Protein AF-A0A850I5W0-F1 (afdb_monomer)

Structure (mmCIF, N/CA/C/O backbone):
data_AF-A0A850I5W0-F1
#
_entry.id   AF-A0A850I5W0-F1
#
loop_
_atom_site.group_PDB
_atom_site.id
_atom_site.type_symbol
_atom_site.label_atom_id
_atom_site.label_alt_id
_atom_site.label_comp_id
_atom_site.label_asym_id
_atom_site.label_entity_id
_atom_site.label_seq_id
_atom_site.pdbx_PDB_ins_code
_atom_site.Cartn_x
_atom_site.Cartn_y
_atom_site.Cartn_z
_atom_site.occupancy
_atom_site.B_iso_or_equiv
_atom_site.auth_seq_id
_atom_site.auth_comp_id
_atom_site.auth_asym_id
_atom_site.auth_atom_id
_atom_site.pdbx_PDB_model_num
ATOM 1 N N . MET A 1 1 ? -13.394 -3.119 32.779 1.00 49.91 1 MET A N 1
ATOM 2 C CA . MET A 1 1 ? -12.115 -2.368 32.833 1.00 49.91 1 MET A CA 1
ATOM 3 C C . MET A 1 1 ? -11.528 -2.089 31.434 1.00 49.91 1 MET A C 1
ATOM 5 O O . MET A 1 1 ? -10.340 -1.836 31.332 1.00 49.91 1 MET A O 1
ATOM 9 N N . TYR A 1 2 ? -12.349 -2.047 30.370 1.00 44.16 2 TYR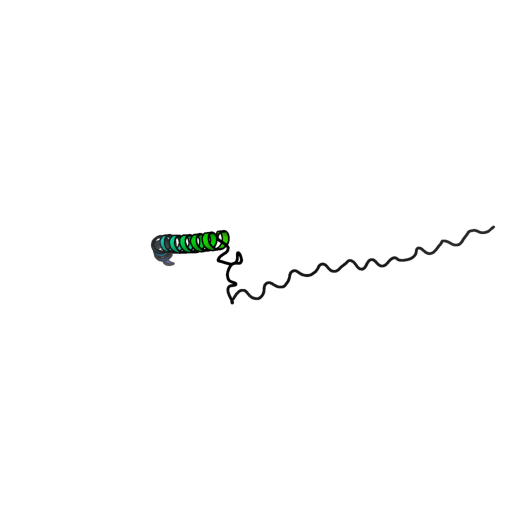 A N 1
ATOM 10 C CA . TYR A 1 2 ? -11.935 -1.615 29.018 1.00 44.16 2 TYR A CA 1
ATOM 11 C C . TYR A 1 2 ? -12.720 -0.382 28.519 1.00 44.16 2 TYR A C 1
ATOM 13 O O . TYR A 1 2 ? -12.153 0.435 27.801 1.00 44.16 2 TYR A O 1
ATOM 21 N N . ASP A 1 3 ? -13.946 -0.162 29.017 1.00 50.78 3 ASP A N 1
ATOM 22 C CA . ASP A 1 3 ? -14.753 1.048 28.754 1.00 50.78 3 ASP A CA 1
ATOM 23 C C . ASP A 1 3 ? -14.053 2.371 29.122 1.00 50.78 3 ASP A C 1
ATOM 25 O O . ASP A 1 3 ? -14.202 3.382 28.440 1.00 50.78 3 ASP A O 1
ATOM 29 N N . ALA A 1 4 ? -13.254 2.385 30.198 1.00 54.72 4 ALA A N 1
ATOM 30 C CA . ALA A 1 4 ? -12.637 3.611 30.718 1.00 54.72 4 ALA A CA 1
ATOM 31 C C . ALA A 1 4 ? -11.497 4.161 29.836 1.00 54.72 4 ALA A C 1
ATOM 33 O O . ALA A 1 4 ? -11.077 5.299 30.019 1.00 54.72 4 ALA A O 1
ATOM 34 N N . LEU A 1 5 ? -10.998 3.365 28.883 1.00 60.44 5 LEU A N 1
ATOM 35 C CA . LEU A 1 5 ? -9.882 3.731 28.004 1.00 60.44 5 LEU A CA 1
ATOM 36 C C . LEU A 1 5 ? -10.342 4.330 26.666 1.00 60.44 5 LEU A C 1
ATOM 38 O O . LEU A 1 5 ? -9.507 4.638 25.821 1.00 60.44 5 LEU A O 1
ATOM 42 N N . GLY A 1 6 ? -11.656 4.466 26.436 1.00 61.75 6 GLY A N 1
ATOM 43 C CA . GLY A 1 6 ? -12.183 4.947 25.152 1.00 61.75 6 GLY A CA 1
ATOM 44 C C . GLY A 1 6 ? -11.874 4.010 23.978 1.00 61.75 6 GLY A C 1
ATOM 45 O O . GLY A 1 6 ? -12.010 4.409 22.819 1.00 61.75 6 GLY A O 1
ATOM 46 N N . LEU A 1 7 ? -11.476 2.768 24.274 1.00 70.06 7 LEU A N 1
ATOM 47 C CA . LEU A 1 7 ? -11.051 1.783 23.286 1.00 70.06 7 LEU A CA 1
ATOM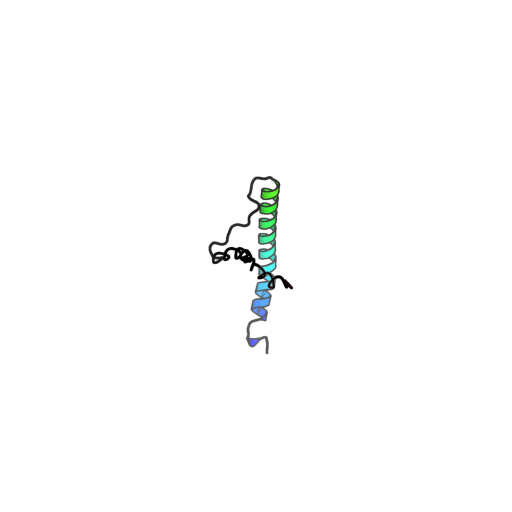 48 C C . LEU A 1 7 ? -12.186 1.446 22.318 1.00 70.06 7 LEU A C 1
ATOM 50 O O . LEU A 1 7 ? -11.933 1.279 21.135 1.00 70.06 7 LEU A O 1
ATOM 54 N N . ASP A 1 8 ? -13.437 1.427 22.781 1.00 73.88 8 ASP A N 1
ATOM 55 C CA . ASP A 1 8 ? -14.593 1.160 21.920 1.00 73.88 8 ASP A CA 1
ATOM 56 C C . ASP A 1 8 ? -14.842 2.273 20.901 1.00 73.88 8 ASP A C 1
ATOM 58 O O . ASP A 1 8 ? -15.177 1.993 19.752 1.00 73.88 8 ASP A O 1
ATOM 62 N N . LYS A 1 9 ? -14.601 3.539 21.272 1.00 72.69 9 LYS A N 1
ATOM 63 C CA . LYS A 1 9 ? -14.676 4.665 20.326 1.00 72.69 9 LYS A CA 1
ATOM 64 C C . LYS A 1 9 ? -13.538 4.607 19.317 1.00 72.69 9 LYS A C 1
ATOM 66 O O . LYS A 1 9 ? -13.775 4.792 18.128 1.00 72.69 9 LYS A O 1
ATOM 71 N N . PHE A 1 10 ? -12.326 4.308 19.778 1.00 74.88 10 PHE A N 1
ATOM 72 C CA . PHE A 1 10 ? -11.177 4.100 18.901 1.00 74.88 10 PHE A CA 1
ATOM 73 C C . PHE A 1 10 ? -11.428 2.945 17.921 1.00 74.88 10 PHE A C 1
ATOM 75 O O . PHE A 1 10 ? -11.296 3.122 16.716 1.00 74.88 10 PHE A O 1
ATOM 82 N N . MET A 1 11 ? -11.895 1.797 18.412 1.00 77.19 11 MET A N 1
ATOM 83 C CA . MET A 1 11 ? -12.236 0.635 17.591 1.00 77.19 11 MET A CA 1
ATOM 84 C C . MET A 1 11 ? -13.384 0.928 16.622 1.00 77.19 11 MET A C 1
ATOM 86 O O . MET A 1 11 ? -13.360 0.432 15.498 1.00 77.19 11 MET A O 1
ATOM 90 N N . ALA A 1 12 ? -14.370 1.739 17.014 1.00 76.38 12 ALA A N 1
ATOM 91 C CA . ALA A 1 12 ? -15.446 2.174 16.127 1.00 76.38 12 ALA A CA 1
ATOM 92 C C . ALA A 1 12 ? -14.926 3.065 14.989 1.00 76.38 12 ALA A C 1
ATOM 94 O O . ALA A 1 12 ? -15.265 2.822 13.833 1.00 76.38 12 ALA A O 1
ATOM 95 N N . ILE A 1 13 ? -14.054 4.032 15.295 1.00 76.62 13 ILE A N 1
ATOM 96 C CA . ILE A 1 13 ? -13.403 4.886 14.289 1.00 76.62 13 ILE A CA 1
ATOM 97 C C . ILE A 1 13 ? -12.534 4.035 13.364 1.00 76.62 13 ILE A C 1
ATOM 99 O O . ILE A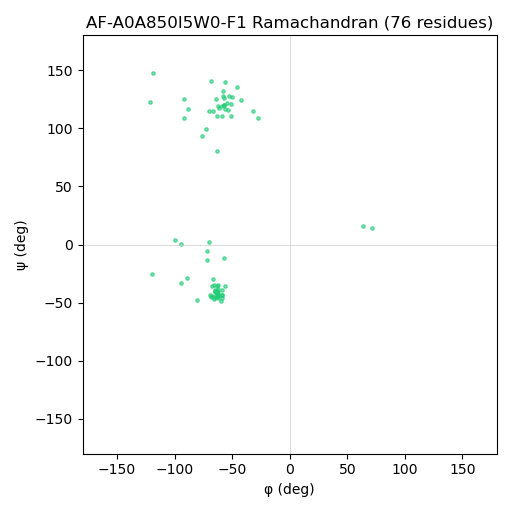 1 13 ? -12.646 4.144 12.147 1.00 76.62 13 ILE A O 1
ATOM 103 N N . CYS A 1 14 ? -11.725 3.127 13.917 1.00 75.50 14 CYS A N 1
ATOM 104 C CA . CYS A 1 14 ? -10.912 2.228 13.111 1.00 75.50 14 CYS A CA 1
ATOM 105 C C . CYS A 1 14 ? -11.777 1.369 12.183 1.00 75.50 14 CYS A C 1
ATOM 107 O O . CYS A 1 14 ? -11.467 1.243 11.009 1.00 75.50 14 CYS A O 1
ATOM 109 N N . ARG A 1 15 ? -12.893 0.811 12.659 1.00 76.75 15 ARG A N 1
ATOM 110 C CA . ARG A 1 15 ? -13.788 0.009 11.809 1.00 76.75 15 ARG A CA 1
ATOM 111 C C . ARG A 1 15 ? -14.482 0.820 10.717 1.00 76.75 15 ARG A C 1
ATOM 113 O O . ARG A 1 15 ? -14.788 0.242 9.682 1.00 76.75 15 ARG A O 1
ATOM 120 N N . ALA A 1 16 ? -14.745 2.103 10.944 1.00 80.25 16 ALA A N 1
ATOM 121 C CA . ALA A 1 16 ? -15.390 2.965 9.959 1.00 80.25 16 ALA A CA 1
ATOM 122 C C . ALA A 1 16 ? -14.399 3.474 8.899 1.00 80.25 16 ALA A C 1
ATOM 124 O O . ALA A 1 16 ? -14.666 3.371 7.706 1.00 80.25 16 ALA A O 1
ATOM 125 N N . GLU A 1 17 ? -13.244 3.979 9.332 1.00 78.69 17 GLU A N 1
ATOM 126 C CA . GLU A 1 17 ? -12.318 4.730 8.475 1.00 78.69 17 GLU A CA 1
ATOM 127 C C . GLU A 1 17 ? -11.220 3.853 7.857 1.00 78.69 17 GLU A C 1
ATOM 129 O O . GLU A 1 17 ? -10.791 4.084 6.726 1.00 78.69 17 GLU A O 1
ATOM 134 N N . VAL A 1 18 ? -10.755 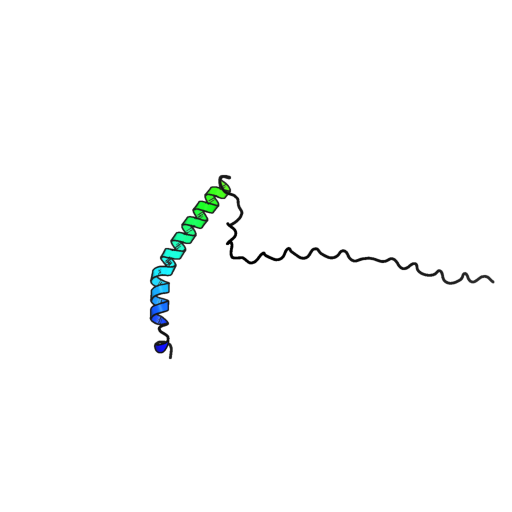2.817 8.569 1.00 82.81 18 VAL A N 1
ATOM 135 C CA . VAL A 1 18 ? -9.646 1.971 8.089 1.00 82.81 18 VAL A CA 1
ATOM 136 C C . VAL A 1 18 ? -10.004 1.211 6.812 1.00 82.81 18 VAL A C 1
ATOM 138 O O . VAL A 1 18 ? -9.146 1.171 5.933 1.00 82.81 18 VAL A O 1
ATOM 141 N N . PRO A 1 19 ? -11.213 0.640 6.631 1.00 87.44 19 PRO A N 1
ATOM 142 C CA . PRO A 1 19 ? -11.549 -0.036 5.379 1.00 87.44 19 PRO A CA 1
ATOM 143 C C . PRO A 1 19 ? -11.437 0.890 4.161 1.00 87.44 19 PRO A C 1
ATOM 145 O O . PRO A 1 19 ? -10.774 0.539 3.190 1.00 87.44 19 PRO A O 1
ATOM 148 N N . ALA A 1 20 ? -11.984 2.106 4.251 1.00 83.12 20 ALA A N 1
ATOM 149 C CA . ALA A 1 20 ? -11.917 3.086 3.167 1.00 83.12 20 ALA A CA 1
ATOM 150 C C . ALA A 1 20 ? -10.474 3.541 2.885 1.00 83.12 20 ALA A C 1
ATOM 152 O O . ALA A 1 20 ? -10.068 3.674 1.729 1.00 83.12 20 ALA A O 1
ATOM 153 N N . ALA A 1 21 ? -9.670 3.732 3.936 1.00 80.88 21 ALA A N 1
ATOM 154 C CA . ALA A 1 21 ? -8.255 4.056 3.791 1.00 80.88 21 ALA A CA 1
ATOM 155 C C . ALA A 1 21 ? -7.465 2.911 3.130 1.00 80.88 21 ALA A C 1
ATOM 157 O O . ALA A 1 21 ? -6.625 3.160 2.264 1.00 80.88 21 ALA A O 1
ATOM 158 N N . LEU A 1 22 ? -7.747 1.655 3.495 1.00 87.88 22 LEU A N 1
ATOM 159 C CA . LEU A 1 22 ? -7.123 0.478 2.889 1.00 87.88 22 LEU A CA 1
ATOM 160 C C . LEU A 1 22 ? -7.493 0.329 1.411 1.00 87.88 22 LEU A C 1
ATOM 162 O O . LEU A 1 22 ? -6.620 0.006 0.606 1.00 87.88 22 LEU A O 1
ATOM 166 N N . ASP A 1 23 ? -8.741 0.612 1.040 1.00 90.56 23 ASP A N 1
ATOM 167 C CA . ASP A 1 23 ? -9.176 0.590 -0.358 1.00 90.56 23 ASP A CA 1
ATOM 168 C C . ASP A 1 23 ? -8.439 1.646 -1.196 1.00 90.56 23 ASP A C 1
ATOM 170 O O . ASP A 1 23 ? -7.945 1.350 -2.289 1.00 90.56 23 ASP A O 1
ATOM 174 N N . LEU A 1 24 ? -8.265 2.863 -0.667 1.00 86.25 24 LEU A N 1
ATOM 175 C CA . LEU A 1 24 ? -7.466 3.900 -1.328 1.00 86.25 24 LEU A CA 1
ATOM 176 C C . LEU A 1 24 ? -5.998 3.486 -1.486 1.00 86.25 24 LEU A C 1
ATOM 178 O O . LEU A 1 24 ? -5.429 3.626 -2.566 1.00 86.25 24 LEU A O 1
ATOM 182 N N . VAL A 1 25 ? -5.379 2.917 -0.453 1.00 87.06 25 VAL A N 1
ATOM 183 C CA . VAL A 1 25 ? -3.993 2.432 -0.555 1.00 87.06 25 VAL A CA 1
ATOM 184 C C . VAL A 1 25 ? -3.878 1.305 -1.584 1.00 87.06 25 VAL A C 1
ATOM 186 O O . VAL A 1 25 ? -2.954 1.304 -2.394 1.00 87.06 25 VAL A O 1
ATOM 189 N N . ASN A 1 26 ? -4.830 0.372 -1.608 1.00 90.94 26 ASN A N 1
ATOM 190 C CA . ASN A 1 26 ? -4.847 -0.730 -2.568 1.00 90.94 26 ASN A CA 1
ATOM 191 C C . ASN A 1 26 ? -4.964 -0.221 -4.013 1.00 90.94 26 ASN A C 1
ATOM 193 O O . ASN A 1 26 ? -4.212 -0.653 -4.888 1.00 90.94 26 ASN A O 1
ATOM 197 N N . THR A 1 27 ? -5.852 0.745 -4.265 1.00 89.62 27 THR A N 1
ATOM 198 C CA . THR A 1 27 ? -5.991 1.343 -5.603 1.00 89.62 27 THR A CA 1
ATOM 199 C C . THR A 1 27 ? -4.715 2.056 -6.051 1.00 89.62 27 THR A C 1
ATOM 201 O O . THR A 1 27 ? -4.284 1.858 -7.187 1.00 89.62 27 THR A O 1
ATOM 204 N N . LEU A 1 28 ? -4.059 2.806 -5.161 1.00 86.38 28 LEU A N 1
ATOM 205 C CA . LEU A 1 28 ? -2.788 3.471 -5.458 1.00 86.38 28 LEU A CA 1
ATOM 206 C C . LEU A 1 28 ? -1.658 2.474 -5.741 1.00 86.38 28 LEU A C 1
ATOM 208 O O . LEU A 1 28 ? -0.926 2.636 -6.717 1.00 86.38 28 LEU A O 1
ATOM 212 N N . LEU A 1 29 ? -1.530 1.423 -4.926 1.00 86.75 29 LEU A N 1
ATOM 213 C CA . LEU A 1 29 ? -0.516 0.386 -5.127 1.00 86.75 29 LEU A CA 1
ATOM 214 C C . LEU A 1 29 ? -0.731 -0.370 -6.437 1.00 86.75 29 LEU A C 1
ATOM 216 O O . LEU A 1 29 ? 0.236 -0.638 -7.146 1.00 86.75 29 LEU A O 1
ATOM 220 N N . ARG A 1 30 ? -1.984 -0.678 -6.786 1.00 89.12 30 ARG A N 1
ATOM 221 C CA . ARG A 1 30 ? -2.309 -1.329 -8.059 1.00 89.12 30 ARG A CA 1
ATOM 222 C C . ARG A 1 30 ? -1.990 -0.424 -9.248 1.00 89.12 30 ARG A C 1
ATOM 224 O O . ARG A 1 30 ? -1.300 -0.869 -10.154 1.00 89.12 30 ARG A O 1
ATOM 231 N N . ALA A 1 31 ? -2.395 0.846 -9.210 1.00 86.12 31 ALA A N 1
ATOM 232 C CA . ALA A 1 31 ? -2.073 1.802 -10.270 1.00 86.12 31 ALA A CA 1
ATOM 233 C C . ALA A 1 31 ? -0.555 1.970 -10.459 1.00 86.12 31 ALA A C 1
ATOM 235 O O . ALA A 1 31 ? -0.067 2.055 -11.586 1.00 86.12 31 ALA A O 1
ATOM 236 N N . HIS A 1 32 ? 0.207 1.980 -9.362 1.00 85.31 32 HIS A N 1
ATOM 237 C CA . HIS A 1 32 ? 1.663 2.014 -9.433 1.00 85.31 32 HIS A CA 1
ATOM 238 C C . HIS A 1 32 ? 2.242 0.720 -10.017 1.00 85.31 32 HIS A C 1
ATOM 240 O O . HIS A 1 32 ? 3.103 0.787 -10.890 1.00 85.31 32 HIS A O 1
ATOM 246 N N . ALA A 1 33 ? 1.748 -0.447 -9.596 1.00 85.06 33 ALA A N 1
ATOM 247 C CA . ALA A 1 33 ? 2.168 -1.729 -10.155 1.00 85.06 33 ALA A CA 1
ATOM 248 C C . ALA A 1 33 ? 1.909 -1.800 -11.668 1.00 85.06 33 ALA A C 1
ATOM 250 O O . ALA A 1 33 ? 2.801 -2.192 -12.418 1.00 85.06 33 ALA A O 1
ATOM 251 N N . ASP A 1 34 ? 0.743 -1.342 -12.128 1.00 88.50 34 ASP A N 1
ATOM 252 C CA . ASP A 1 34 ? 0.406 -1.282 -13.552 1.00 88.50 34 ASP A CA 1
ATOM 253 C C . ASP A 1 34 ? 1.363 -0.349 -14.315 1.00 88.50 34 ASP A C 1
ATOM 255 O O . ASP A 1 34 ? 1.850 -0.695 -15.393 1.00 88.50 34 ASP A O 1
ATOM 259 N N . ALA A 1 35 ? 1.714 0.804 -13.734 1.00 84.62 35 ALA A N 1
ATOM 260 C CA . ALA A 1 35 ? 2.685 1.730 -14.320 1.00 84.62 35 ALA A CA 1
ATOM 261 C C . ALA A 1 35 ? 4.109 1.144 -14.392 1.00 84.62 35 ALA A C 1
ATOM 263 O O . ALA A 1 35 ? 4.838 1.421 -15.348 1.00 84.62 35 ALA A O 1
ATOM 264 N N . VAL A 1 36 ? 4.505 0.326 -13.412 1.00 85.69 36 VAL A N 1
ATOM 265 C CA . VAL A 1 36 ? 5.786 -0.398 -13.415 1.00 85.69 36 VAL A CA 1
ATOM 266 C C . VAL A 1 36 ? 5.796 -1.474 -14.499 1.00 85.69 36 VAL A C 1
ATOM 268 O O . VAL A 1 36 ? 6.755 -1.560 -15.264 1.00 85.69 36 VAL A O 1
ATOM 271 N N . VAL A 1 37 ? 4.722 -2.261 -14.619 1.00 86.88 37 VAL A N 1
ATOM 272 C CA . VAL A 1 37 ? 4.584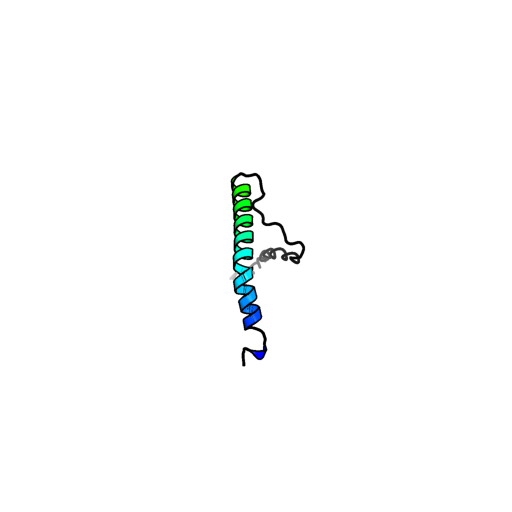 -3.293 -15.664 1.00 86.88 37 VAL A CA 1
ATOM 273 C C . VAL A 1 37 ? 4.597 -2.671 -17.061 1.00 86.88 37 VAL A C 1
ATOM 275 O O . VAL A 1 37 ? 5.214 -3.217 -17.973 1.00 86.88 37 VAL A O 1
ATOM 278 N N . ALA A 1 38 ? 3.977 -1.501 -17.227 1.00 89.06 38 ALA A N 1
ATOM 279 C CA . ALA A 1 38 ? 4.005 -0.739 -18.472 1.00 89.06 38 ALA A CA 1
ATOM 280 C C . ALA A 1 38 ? 5.371 -0.088 -18.775 1.00 89.06 38 ALA A C 1
ATOM 282 O O . ALA A 1 38 ? 5.539 0.507 -19.839 1.00 89.06 38 ALA A O 1
ATOM 283 N N . GLY A 1 39 ? 6.341 -0.164 -17.855 1.00 83.06 39 GLY A N 1
ATOM 284 C CA . GLY A 1 39 ? 7.662 0.451 -17.999 1.00 83.06 39 GLY A CA 1
ATOM 285 C C . GLY A 1 39 ? 7.663 1.979 -17.885 1.00 83.06 39 GLY A C 1
ATOM 286 O O . GLY A 1 39 ? 8.642 2.618 -18.261 1.00 83.06 39 GLY A O 1
ATOM 287 N N . VAL A 1 40 ? 6.575 2.573 -17.383 1.00 83.38 40 VAL A N 1
ATOM 288 C CA . VAL A 1 40 ? 6.407 4.029 -17.230 1.00 83.38 40 VAL A CA 1
ATOM 289 C C . VAL A 1 40 ? 6.931 4.511 -15.874 1.00 83.38 40 VAL A C 1
ATOM 291 O O . VAL A 1 40 ? 7.392 5.646 -15.760 1.00 83.38 40 VAL A O 1
ATOM 294 N N . ALA A 1 41 ? 6.892 3.655 -14.849 1.00 74.81 41 ALA A N 1
ATOM 295 C CA . ALA A 1 41 ? 7.366 3.961 -13.501 1.00 74.81 41 ALA A CA 1
ATOM 296 C C . ALA A 1 41 ? 8.516 3.030 -13.068 1.00 74.81 41 ALA A C 1
ATOM 298 O O . ALA A 1 41 ? 8.546 1.860 -13.457 1.00 74.81 41 ALA A O 1
ATOM 299 N N . PRO A 1 42 ? 9.464 3.514 -12.242 1.00 72.12 42 PRO A N 1
AT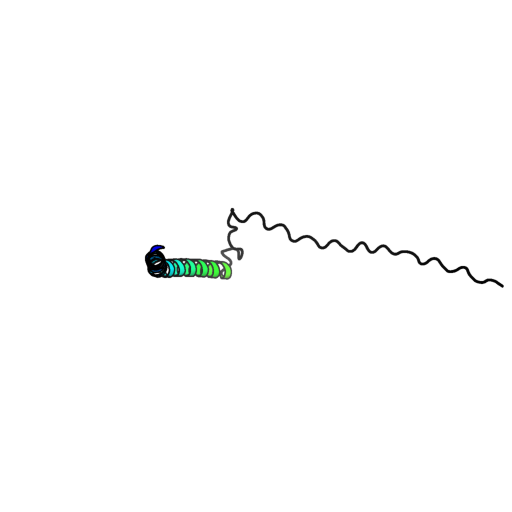OM 300 C CA . PRO A 1 42 ? 10.508 2.669 -11.677 1.00 72.12 42 PRO A CA 1
ATOM 301 C C . PRO A 1 42 ? 9.912 1.678 -10.671 1.00 72.12 42 PRO A C 1
ATOM 303 O O . PRO A 1 42 ? 9.066 2.044 -9.861 1.00 72.12 42 PRO A O 1
ATOM 306 N N . ALA A 1 43 ? 10.408 0.439 -10.666 1.00 75.50 43 ALA A N 1
ATOM 307 C CA . ALA A 1 43 ? 9.971 -0.616 -9.742 1.00 75.50 43 ALA A CA 1
ATOM 308 C C . ALA A 1 43 ? 10.395 -0.392 -8.274 1.00 75.50 43 ALA A C 1
ATOM 310 O O . ALA A 1 43 ? 10.176 -1.244 -7.414 1.00 75.50 43 ALA A O 1
ATOM 311 N N . THR A 1 44 ? 11.053 0.728 -7.980 1.00 72.06 44 THR A N 1
ATOM 312 C CA . THR A 1 44 ? 11.497 1.090 -6.637 1.00 72.06 44 THR A CA 1
ATOM 313 C C . THR A 1 44 ? 10.429 1.921 -5.948 1.00 72.06 44 THR A C 1
ATOM 315 O O . THR A 1 44 ? 10.052 2.979 -6.453 1.00 72.06 44 THR A O 1
ATOM 318 N N . LEU A 1 45 ? 9.998 1.481 -4.765 1.00 61.53 45 LEU A N 1
ATOM 319 C CA . LEU A 1 45 ? 9.134 2.282 -3.904 1.00 61.53 45 LEU A CA 1
ATOM 320 C C . LEU A 1 45 ? 9.801 3.639 -3.610 1.00 61.53 45 LEU A C 1
ATOM 322 O O . LEU A 1 45 ? 11.020 3.673 -3.395 1.00 61.53 45 LEU A O 1
ATOM 326 N N . PRO A 1 46 ? 9.039 4.749 -3.593 1.00 64.50 46 PRO A N 1
ATOM 327 C CA . PRO A 1 46 ? 9.583 6.043 -3.216 1.00 64.50 46 PRO A CA 1
ATOM 328 C C . PRO A 1 46 ? 10.185 5.928 -1.816 1.00 64.50 46 PRO A C 1
ATOM 330 O O . PRO A 1 46 ? 9.530 5.460 -0.881 1.00 64.50 46 PRO A O 1
ATOM 333 N N . ARG A 1 47 ? 11.458 6.314 -1.681 1.00 60.38 47 ARG A N 1
ATOM 334 C CA . ARG A 1 47 ? 12.109 6.393 -0.374 1.00 60.38 47 ARG A CA 1
ATOM 335 C C . ARG A 1 47 ? 11.305 7.378 0.467 1.00 60.38 47 ARG A C 1
ATOM 337 O O . ARG A 1 47 ? 11.173 8.534 0.086 1.00 60.38 47 ARG A O 1
ATOM 344 N N . SER A 1 48 ? 10.752 6.926 1.589 1.00 60.75 48 SER A N 1
ATOM 345 C CA . SER A 1 48 ? 10.304 7.858 2.617 1.00 60.75 48 SER A CA 1
ATOM 346 C C . SER A 1 48 ? 11.549 8.596 3.099 1.00 60.75 48 SER A C 1
ATOM 348 O O . SER A 1 48 ? 12.472 7.946 3.588 1.00 60.75 48 SER A O 1
ATOM 350 N N . ASP A 1 49 ? 11.588 9.920 2.947 1.00 58.31 49 ASP A N 1
ATOM 351 C CA . ASP A 1 49 ? 12.736 10.758 3.335 1.00 58.31 49 ASP A CA 1
ATOM 352 C C . ASP A 1 49 ? 13.116 10.623 4.828 1.00 58.31 49 ASP A C 1
ATOM 354 O O . ASP A 1 49 ? 14.197 11.039 5.232 1.00 58.31 49 ASP A O 1
ATOM 358 N N . ASP A 1 50 ? 12.260 9.982 5.632 1.00 53.44 50 ASP A N 1
ATOM 359 C CA . ASP A 1 50 ? 12.438 9.726 7.065 1.00 53.44 50 ASP A CA 1
ATOM 360 C C . ASP A 1 50 ? 12.930 8.301 7.403 1.00 53.44 50 ASP A C 1
ATOM 362 O O . ASP A 1 50 ? 13.073 7.932 8.571 1.00 53.44 50 ASP A O 1
ATOM 366 N N . GLN A 1 51 ? 13.219 7.458 6.402 1.00 54.69 51 GLN A N 1
ATOM 367 C CA . GLN A 1 51 ? 14.023 6.264 6.661 1.00 54.69 51 GLN A CA 1
ATOM 368 C C . GLN A 1 51 ? 15.475 6.703 6.806 1.00 54.69 51 GLN A C 1
ATOM 370 O O . GLN A 1 51 ? 16.206 6.813 5.819 1.00 54.69 51 GLN A O 1
ATOM 375 N N . ALA A 1 52 ? 15.873 6.946 8.060 1.00 53.62 52 ALA A N 1
ATOM 376 C CA . ALA A 1 52 ? 17.262 6.953 8.495 1.00 53.62 52 ALA A CA 1
A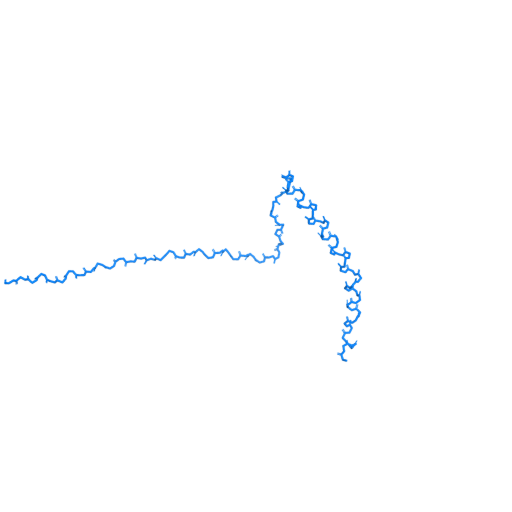TOM 377 C C . ALA A 1 52 ? 18.033 5.932 7.658 1.00 53.62 52 ALA A C 1
ATOM 379 O O . ALA A 1 52 ? 17.696 4.747 7.692 1.00 53.62 52 ALA A O 1
ATOM 380 N N . GLN A 1 53 ? 18.973 6.441 6.853 1.00 57.56 53 GLN A N 1
ATOM 381 C CA . GLN A 1 53 ? 19.800 5.697 5.907 1.00 57.56 53 GLN A CA 1
ATOM 382 C C . GLN A 1 53 ? 19.970 4.259 6.387 1.00 57.56 53 GLN A C 1
ATOM 384 O O . GLN A 1 53 ? 20.627 4.028 7.407 1.00 57.56 53 GLN A O 1
ATOM 389 N N . ALA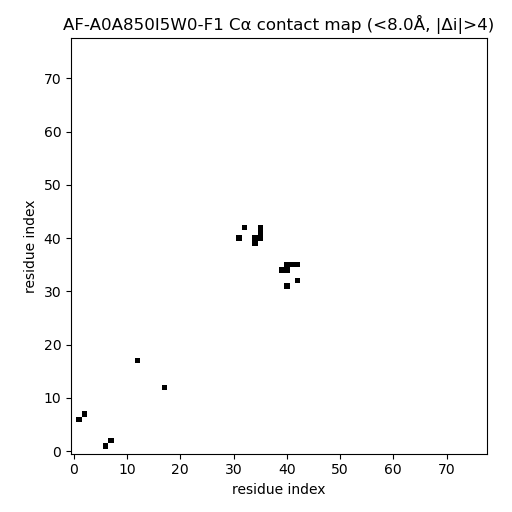 A 1 54 ? 19.339 3.303 5.697 1.00 56.38 54 ALA A N 1
ATOM 390 C CA . ALA A 1 54 ? 19.641 1.901 5.918 1.00 56.38 54 ALA A CA 1
ATOM 391 C C . ALA A 1 54 ? 21.165 1.788 5.818 1.00 56.38 54 ALA A C 1
ATOM 393 O O . ALA A 1 54 ? 21.723 2.061 4.753 1.00 56.38 54 ALA A O 1
ATOM 394 N N . ARG A 1 55 ? 21.835 1.529 6.954 1.00 57.38 55 ARG A N 1
ATOM 395 C CA . ARG A 1 55 ? 23.291 1.372 6.994 1.00 57.38 55 ARG A CA 1
ATOM 396 C C . ARG A 1 55 ? 23.636 0.378 5.898 1.00 57.38 55 ARG A C 1
ATOM 398 O O . ARG A 1 55 ? 23.016 -0.685 5.840 1.00 57.38 55 ARG A O 1
ATOM 405 N N . GLU A 1 56 ? 24.559 0.760 5.019 1.00 62.12 56 GLU A N 1
ATOM 406 C CA . GLU A 1 56 ? 25.042 -0.121 3.961 1.00 62.12 56 GLU A CA 1
ATOM 407 C C . GLU A 1 56 ? 25.333 -1.505 4.562 1.00 62.12 56 GLU A C 1
ATOM 409 O O . GLU A 1 56 ? 25.882 -1.576 5.671 1.00 62.12 56 GLU A O 1
ATOM 414 N N . PRO A 1 57 ? 24.921 -2.604 3.903 1.00 61.16 57 PRO A N 1
ATOM 415 C CA . PRO A 1 57 ? 25.246 -3.934 4.390 1.00 61.16 57 PRO A CA 1
ATOM 416 C C . PRO A 1 57 ? 26.764 -4.008 4.552 1.00 61.16 57 PRO A C 1
ATOM 418 O O . PRO A 1 57 ? 27.498 -3.744 3.600 1.00 61.16 57 PRO A O 1
ATOM 421 N N . ALA A 1 58 ? 27.219 -4.298 5.775 1.00 66.81 58 ALA A N 1
ATOM 422 C CA . ALA A 1 58 ? 28.637 -4.386 6.087 1.00 66.81 58 ALA A CA 1
ATOM 423 C C . ALA A 1 58 ? 29.298 -5.322 5.073 1.00 66.81 58 ALA A C 1
ATOM 425 O O . ALA A 1 58 ? 28.886 -6.478 4.935 1.00 66.81 58 ALA A O 1
ATOM 426 N N . GLN A 1 59 ? 30.279 -4.804 4.330 1.00 70.62 59 GLN A N 1
ATOM 427 C CA . GLN A 1 59 ? 31.056 -5.637 3.426 1.00 70.62 59 GLN A CA 1
ATOM 428 C C . GLN A 1 59 ? 31.697 -6.753 4.261 1.00 70.62 59 GLN A C 1
ATOM 430 O O . GLN A 1 59 ? 32.239 -6.461 5.331 1.00 70.62 59 GLN A O 1
ATOM 435 N N . PRO A 1 60 ? 31.603 -8.023 3.835 1.00 68.62 60 PRO A N 1
ATOM 436 C CA . PRO A 1 60 ? 32.287 -9.094 4.537 1.00 68.62 60 PRO A CA 1
ATOM 437 C C . PRO A 1 60 ? 33.790 -8.806 4.489 1.00 68.62 60 PRO A C 1
ATOM 439 O O . PRO A 1 60 ? 34.364 -8.730 3.405 1.00 68.62 60 PRO A O 1
ATOM 442 N N . GLU A 1 61 ? 34.417 -8.615 5.654 1.00 70.31 61 GLU A N 1
ATOM 443 C CA . GLU A 1 61 ? 35.876 -8.548 5.746 1.00 70.31 61 GLU A CA 1
ATOM 444 C C . GLU A 1 61 ? 36.443 -9.846 5.166 1.00 70.31 61 GLU A C 1
ATOM 446 O O . GLU A 1 61 ? 36.123 -10.945 5.631 1.00 70.31 61 GLU A O 1
ATOM 451 N N . GLU A 1 62 ? 37.255 -9.732 4.115 1.00 70.69 62 GLU A N 1
ATOM 452 C CA . GLU A 1 62 ? 37.960 -10.882 3.565 1.00 70.69 62 GLU A CA 1
ATOM 453 C C . GLU A 1 62 ? 38.828 -11.491 4.676 1.00 70.69 62 GLU A C 1
ATOM 455 O O . GLU A 1 62 ? 39.609 -10.772 5.310 1.00 70.69 62 GLU A O 1
ATOM 460 N N . PRO A 1 63 ? 38.730 -12.804 4.953 1.00 74.12 63 PRO A N 1
ATOM 461 C CA . PRO A 1 63 ? 39.569 -13.413 5.966 1.00 74.12 63 PRO A CA 1
ATOM 462 C C . PRO A 1 63 ? 41.026 -13.292 5.515 1.00 74.12 63 PRO A C 1
ATOM 464 O O . PRO A 1 63 ? 41.444 -13.945 4.558 1.00 74.12 63 PRO A O 1
ATOM 467 N N . HIS A 1 64 ? 41.801 -12.451 6.207 1.00 68.75 64 HIS A N 1
ATOM 468 C CA . HIS A 1 64 ? 43.238 -12.279 6.000 1.00 68.75 64 HIS A CA 1
ATOM 469 C C . HIS A 1 64 ? 43.980 -13.583 6.312 1.00 68.75 64 HIS A C 1
ATOM 471 O O . HIS A 1 64 ? 44.542 -13.786 7.391 1.00 68.75 64 HIS A O 1
ATOM 477 N N . PHE A 1 65 ? 43.974 -14.501 5.353 1.00 72.19 65 PHE A N 1
ATOM 478 C CA . PHE A 1 65 ? 44.637 -15.783 5.473 1.00 72.19 65 PHE A CA 1
ATOM 479 C C . PHE A 1 65 ? 46.151 -15.575 5.389 1.00 72.19 65 PHE A C 1
ATOM 481 O O . PHE A 1 65 ? 46.725 -15.412 4.314 1.00 72.19 65 PHE A O 1
ATOM 488 N N . THR A 1 66 ? 46.821 -15.559 6.541 1.00 70.75 66 THR A N 1
ATOM 489 C CA . THR A 1 66 ? 48.283 -15.467 6.607 1.00 70.75 66 THR A CA 1
ATOM 490 C C . THR A 1 66 ? 48.883 -16.869 6.649 1.00 70.75 66 THR A C 1
ATOM 492 O O . THR A 1 66 ? 48.788 -17.570 7.659 1.00 70.75 66 THR A O 1
ATOM 495 N N . TYR A 1 67 ? 49.534 -17.294 5.563 1.00 67.25 67 TYR A N 1
ATOM 496 C CA . TYR A 1 67 ? 50.241 -18.574 5.536 1.00 67.25 67 TYR A CA 1
ATOM 497 C C . TYR A 1 67 ? 51.484 -18.504 6.434 1.00 67.25 67 TYR A C 1
ATOM 499 O O . TYR A 1 67 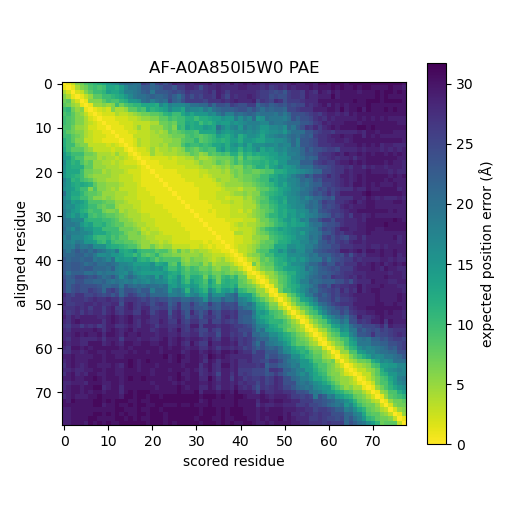? 52.422 -17.754 6.157 1.00 67.25 67 TYR A O 1
ATOM 507 N N . ARG A 1 68 ? 51.517 -19.294 7.514 1.00 66.31 68 ARG A N 1
ATOM 508 C CA . ARG A 1 68 ? 52.733 -19.473 8.319 1.00 66.31 68 ARG A CA 1
ATOM 509 C C . ARG A 1 68 ? 53.550 -20.630 7.740 1.00 66.31 68 ARG A C 1
ATOM 511 O O . ARG A 1 68 ? 53.074 -21.764 7.779 1.00 66.31 68 ARG A O 1
ATOM 518 N N . PRO A 1 69 ? 54.773 -20.395 7.235 1.00 71.62 69 PRO A N 1
ATOM 519 C CA . PRO A 1 69 ? 55.604 -21.481 6.741 1.00 71.62 69 PRO A CA 1
ATOM 520 C C . PRO A 1 69 ? 55.965 -22.427 7.891 1.00 71.62 69 PRO A C 1
ATOM 522 O O . PRO A 1 69 ? 56.509 -22.016 8.920 1.00 71.62 69 PRO A O 1
ATOM 525 N N . VAL A 1 70 ? 55.656 -23.711 7.711 1.00 69.69 70 VAL A N 1
ATOM 526 C CA . VAL A 1 70 ? 56.041 -24.771 8.644 1.00 69.69 70 VAL A CA 1
ATOM 527 C C . VAL A 1 70 ? 57.564 -24.890 8.602 1.00 69.69 70 VAL A C 1
ATOM 529 O O . VAL A 1 70 ? 58.144 -25.214 7.563 1.00 69.69 70 VAL A O 1
ATOM 532 N N . LYS A 1 71 ? 58.238 -24.586 9.718 1.00 66.81 71 LYS A N 1
ATOM 533 C CA . LYS A 1 71 ? 59.691 -24.761 9.845 1.00 66.81 71 LYS A CA 1
ATOM 534 C C . LYS A 1 71 ? 60.019 -26.227 9.557 1.00 66.81 71 LYS A C 1
ATOM 536 O O . LYS A 1 71 ? 59.526 -27.108 10.258 1.00 66.81 71 LYS A O 1
ATOM 541 N N . ARG A 1 72 ? 60.844 -26.488 8.537 1.00 63.06 72 ARG A N 1
ATOM 542 C CA . ARG A 1 72 ? 61.368 -27.832 8.269 1.00 63.06 72 ARG A CA 1
ATOM 543 C C . ARG A 1 72 ? 62.090 -28.315 9.528 1.00 63.06 72 ARG A C 1
ATOM 545 O O . ARG A 1 72 ? 63.063 -27.693 9.957 1.00 63.06 72 ARG A O 1
ATOM 552 N N . LEU A 1 73 ? 61.582 -29.388 10.134 1.00 57.19 73 LEU A N 1
ATOM 553 C CA . LEU A 1 73 ? 62.302 -30.136 11.159 1.00 57.19 73 LEU A CA 1
ATOM 554 C C . LEU A 1 73 ? 63.671 -30.500 10.581 1.00 57.19 73 LEU A C 1
ATOM 556 O O . LEU A 1 73 ? 63.764 -30.976 9.449 1.00 57.19 73 LEU A O 1
ATOM 560 N N . LYS A 1 74 ? 64.716 -30.168 11.347 1.00 58.12 74 LYS A N 1
ATOM 561 C CA . LYS A 1 74 ? 66.125 -30.388 11.018 1.00 58.12 74 LYS A CA 1
ATOM 562 C C . LYS A 1 74 ? 66.290 -31.772 10.397 1.00 58.12 74 LYS A C 1
ATOM 564 O O . LYS A 1 74 ? 65.889 -32.762 11.006 1.00 58.12 74 LYS A O 1
ATOM 569 N N . ALA A 1 75 ? 66.869 -31.809 9.198 1.00 54.09 75 ALA A N 1
ATOM 570 C CA . ALA A 1 75 ? 67.313 -33.047 8.591 1.00 54.09 75 ALA A CA 1
ATOM 571 C C . ALA A 1 75 ? 68.225 -33.757 9.596 1.00 54.09 75 ALA A C 1
ATOM 573 O O . ALA A 1 75 ? 69.262 -33.232 10.000 1.00 54.09 75 ALA A O 1
ATOM 574 N N . PHE A 1 76 ? 67.761 -34.918 10.035 1.00 52.09 76 PHE A N 1
ATOM 575 C CA . PHE A 1 76 ? 68.558 -35.929 10.694 1.00 52.09 76 PHE A CA 1
ATOM 576 C C . PHE A 1 76 ? 69.662 -36.302 9.699 1.00 52.09 76 PHE A C 1
ATOM 578 O O . PHE A 1 76 ? 69.365 -36.846 8.635 1.00 52.09 76 PHE A O 1
ATOM 585 N N . VAL A 1 77 ? 70.908 -35.934 9.986 1.00 44.16 77 VAL A N 1
ATOM 586 C CA . VAL A 1 77 ? 72.066 -36.438 9.248 1.00 44.16 77 VAL A CA 1
ATOM 587 C C . VAL A 1 77 ? 72.967 -37.124 10.260 1.00 44.16 77 VAL A C 1
ATOM 589 O O . VAL A 1 77 ? 73.308 -36.542 11.291 1.00 44.16 77 VAL A O 1
ATOM 592 N N . SER A 1 78 ? 73.190 -38.398 9.942 1.00 38.56 78 SER A N 1
ATOM 593 C CA . SER A 1 78 ? 74.022 -39.405 10.595 1.00 38.56 78 SER A CA 1
ATOM 594 C C . SER A 1 78 ? 75.479 -38.994 10.762 1.00 38.56 78 SER A C 1
ATOM 596 O O . SER A 1 78 ? 75.942 -38.112 10.008 1.00 38.56 78 SER A O 1
#

Secondary structure (DSSP, 8-state):
--GGGTHHHHHHHHHHHHHHHHHHHHHHHHHHHHHHHTTSS-SSPPPPTTS-----PPPPPP--------PPP-----

pLDDT: mean 71.02, std 12.94, range [38.56, 90.94]

Foldseek 3Di:
DPVVVCVVVVVVCCVVVVVVVVVVVVVVVVVQVVCVVVVNDPPDDPPPPPPPPPPPDPDPDDPPDDDDDDPPDDPDDD

Solvent-accessible surface area (backbone atoms only — not comparable to full-atom values): 5263 Å² total; per-residue (Å²): 141,55,78,88,72,50,47,64,59,52,52,50,49,46,67,63,50,46,58,58,52,49,51,53,52,50,52,52,52,49,55,50,50,52,33,30,76,71,68,77,39,74,89,65,76,81,77,60,92,80,59,73,73,76,72,73,78,77,74,80,78,75,80,84,79,75,85,75,82,79,77,78,75,76,80,86,75,134

Mean predicted aligned error: 18.46 Å

Radius of gyration: 31.14 Å; Cα contacts (8 Å, |Δi|>4): 10; chains: 1; bounding box: 90×50×51 Å

Sequence (78 aa):
MYDALGLDKFMAICRAEVPAALDLVNTLLRAHADAVVAGVAPATLPRSDDQAQAREPAQPEEPHFTYRPVKRLKAFVS